Protein AF-A0AA38KVB6-F1 (afdb_monomer_lite)

Foldseek 3Di:
DVVVLVVLLVVLLVVLQVVCVVVVDPPVCSVVSSVCSSCVVCLCVQVVVQLVLLPDVPRPQPHSVVSCVVSVVVSVVVSVD

Organism: Taxus chinensis (NCBI:txid29808)

Sequence (81 aa):
MPVNILLTFLIGALLGWIVVKLTRTPRHLSGLVVGNCCAGNLGNLLLLIVPALCEQNGSPFGDVDVCMDYGMAYASFSMAV

Secondary structure (DSSP, 8-state):
-HHHHHHHHHHHHHHHHHHHHHHT--HHHHHHHHHHHHHGGGTTHHHHHHHHHHTSTT-TT-SHHHHHHHHHHHHHHHH--

Radius of gyration: 17.03 Å; chains: 1; bounding box: 38×19×43 Å

Structure (mmCIF, N/CA/C/O backbone):
data_AF-A0AA38KVB6-F1
#
_entry.id   AF-A0AA38KVB6-F1
#
loop_
_atom_site.group_PDB
_atom_site.id
_atom_site.type_symbol
_atom_site.label_atom_id
_atom_site.label_alt_id
_atom_site.label_comp_id
_atom_site.label_asym_id
_atom_site.label_entity_id
_atom_site.label_seq_id
_atom_site.pdbx_PDB_ins_code
_atom_site.Cartn_x
_atom_site.Cartn_y
_atom_site.Cartn_z
_atom_site.occupancy
_atom_site.B_iso_or_equiv
_atom_site.auth_seq_id
_atom_site.auth_comp_id
_atom_site.auth_asym_id
_atom_site.auth_atom_id
_atom_site.pdbx_PDB_model_num
ATOM 1 N N . MET A 1 1 ? -4.876 -10.411 -12.824 1.00 65.31 1 MET A N 1
ATOM 2 C CA . MET A 1 1 ? -4.764 -9.385 -11.763 1.00 65.31 1 MET A CA 1
ATOM 3 C C . MET A 1 1 ? -6.102 -8.802 -11.281 1.00 65.31 1 MET A C 1
ATOM 5 O O . MET A 1 1 ? -6.286 -8.802 -10.070 1.00 65.31 1 MET A O 1
ATOM 9 N N . PRO A 1 2 ? -7.072 -8.382 -12.125 1.00 69.94 2 PRO A N 1
ATOM 10 C CA . PRO A 1 2 ? -8.266 -7.668 -11.633 1.00 69.94 2 PRO A CA 1
ATOM 11 C C . PRO A 1 2 ? -9.202 -8.529 -10.771 1.00 69.94 2 PRO A C 1
ATOM 13 O O . PRO A 1 2 ? -9.705 -8.063 -9.755 1.00 69.94 2 PRO A O 1
ATOM 16 N N . VAL A 1 3 ? -9.377 -9.808 -11.120 1.00 79.81 3 VAL A N 1
ATOM 17 C CA . VAL A 1 3 ? -10.217 -10.745 -10.350 1.00 79.81 3 VAL A CA 1
ATOM 18 C C . VAL A 1 3 ? -9.658 -10.983 -8.945 1.00 79.81 3 VAL A C 1
ATOM 20 O O . VAL A 1 3 ? -10.417 -11.020 -7.983 1.00 79.81 3 VAL A O 1
ATOM 23 N N . ASN A 1 4 ? -8.332 -11.086 -8.812 1.00 77.31 4 ASN A N 1
ATOM 24 C CA . ASN A 1 4 ? -7.685 -11.307 -7.519 1.00 77.31 4 ASN A CA 1
ATOM 25 C C . ASN A 1 4 ? -7.855 -10.087 -6.600 1.00 77.31 4 ASN A C 1
ATOM 27 O O . ASN A 1 4 ? -8.187 -10.243 -5.430 1.00 77.31 4 ASN A O 1
ATOM 31 N N . ILE A 1 5 ? -7.715 -8.877 -7.160 1.00 81.06 5 ILE A N 1
ATOM 32 C CA . ILE A 1 5 ? -7.935 -7.611 -6.445 1.00 81.06 5 ILE A CA 1
ATOM 33 C C . ILE A 1 5 ? -9.397 -7.498 -5.994 1.00 81.06 5 ILE A C 1
ATOM 35 O O . ILE A 1 5 ? -9.664 -7.204 -4.828 1.00 81.06 5 ILE A O 1
ATOM 39 N N . LEU A 1 6 ? -10.345 -7.795 -6.887 1.00 85.25 6 LEU A N 1
ATOM 40 C CA . LEU A 1 6 ? -11.771 -7.781 -6.566 1.00 85.25 6 LEU A CA 1
ATOM 41 C C . LEU A 1 6 ? -12.101 -8.752 -5.424 1.00 85.25 6 LEU A C 1
ATOM 43 O O . LEU A 1 6 ? -12.790 -8.377 -4.477 1.00 85.25 6 LEU A O 1
ATOM 47 N N . LEU A 1 7 ? -11.571 -9.978 -5.479 1.00 85.25 7 LEU A N 1
ATOM 48 C CA . LEU A 1 7 ? -11.783 -10.983 -4.440 1.00 85.25 7 LEU A CA 1
ATOM 49 C C . LEU A 1 7 ? -11.218 -10.520 -3.089 1.00 85.25 7 LEU A C 1
ATOM 51 O O . LEU A 1 7 ? -11.893 -10.634 -2.069 1.00 85.25 7 LEU A O 1
ATOM 55 N N . THR A 1 8 ? -10.016 -9.935 -3.081 1.00 85.44 8 THR A N 1
ATOM 56 C CA . THR A 1 8 ? -9.408 -9.398 -1.854 1.00 85.44 8 THR A CA 1
ATOM 57 C C . THR A 1 8 ? -10.192 -8.227 -1.271 1.00 85.44 8 THR A C 1
ATOM 59 O O . THR A 1 8 ? -10.347 -8.161 -0.056 1.00 85.44 8 THR A O 1
ATOM 62 N N . PHE A 1 9 ? -10.773 -7.364 -2.110 1.00 87.94 9 PHE A N 1
ATOM 63 C CA . PHE A 1 9 ? -11.659 -6.291 -1.656 1.00 87.94 9 PHE A CA 1
ATOM 64 C C . PHE A 1 9 ? -12.945 -6.834 -1.026 1.00 87.94 9 PHE A C 1
ATOM 66 O O . PHE A 1 9 ? -13.362 -6.346 0.021 1.00 87.94 9 PHE A O 1
ATOM 73 N N . LEU A 1 10 ? -13.561 -7.859 -1.624 1.00 90.75 10 LEU A N 1
ATOM 74 C CA . LEU A 1 10 ? -14.774 -8.482 -1.082 1.00 90.75 10 LEU A CA 1
ATOM 75 C C . LEU A 1 10 ? -14.510 -9.154 0.271 1.00 90.75 10 LEU A C 1
ATOM 77 O O . LEU A 1 10 ? -15.264 -8.950 1.223 1.00 90.75 10 LEU A O 1
ATOM 81 N N . ILE A 1 11 ? -13.418 -9.917 0.372 1.00 91.06 11 ILE A N 1
ATOM 82 C CA . ILE A 1 11 ? -13.010 -10.578 1.619 1.00 91.06 11 ILE A CA 1
ATOM 83 C C . ILE A 1 11 ? -12.650 -9.529 2.681 1.00 91.06 11 ILE A C 1
ATOM 85 O O . ILE A 1 11 ? -13.108 -9.622 3.821 1.00 91.06 11 ILE A O 1
ATOM 89 N N . GLY A 1 12 ? -11.887 -8.501 2.306 1.00 90.19 12 GLY A N 1
ATOM 90 C CA . GLY A 1 12 ? -11.489 -7.407 3.189 1.00 90.19 12 GLY A CA 1
ATOM 91 C C . GLY A 1 12 ? -12.674 -6.595 3.713 1.00 90.19 12 GLY A C 1
ATOM 92 O O . GLY A 1 12 ? -12.718 -6.282 4.902 1.00 90.19 12 GLY A O 1
ATOM 93 N N . ALA A 1 13 ? -13.685 -6.334 2.881 1.00 92.12 13 ALA A N 1
ATOM 94 C CA . ALA A 1 13 ? -14.912 -5.657 3.298 1.00 92.12 13 ALA A CA 1
ATOM 95 C C . ALA A 1 13 ? -15.701 -6.483 4.322 1.00 92.12 13 ALA A C 1
ATOM 97 O O . ALA A 1 13 ? -16.186 -5.946 5.321 1.00 92.12 13 ALA A O 1
ATOM 98 N N . LEU A 1 14 ? -15.801 -7.796 4.094 1.00 94.44 14 LEU A N 1
ATOM 99 C CA . LEU A 1 14 ? -16.512 -8.715 4.979 1.00 94.44 14 LEU A CA 1
ATOM 100 C C . LEU A 1 14 ? -15.813 -8.821 6.344 1.00 94.44 14 LEU A C 1
ATOM 102 O O . LEU A 1 14 ? -16.466 -8.709 7.382 1.00 94.44 14 LEU A O 1
ATOM 106 N N . LEU A 1 15 ? -14.482 -8.935 6.349 1.00 92.38 15 LEU A N 1
ATOM 107 C CA . LEU A 1 15 ? -13.666 -8.909 7.566 1.00 92.38 15 LEU A CA 1
ATOM 108 C C . LEU A 1 15 ? -13.752 -7.560 8.288 1.00 92.38 15 LEU A C 1
ATOM 110 O O . LEU A 1 15 ? -13.977 -7.529 9.496 1.00 92.38 15 LEU A O 1
ATOM 114 N N . GLY A 1 16 ? -13.645 -6.444 7.564 1.00 92.62 16 GLY A N 1
ATOM 115 C CA . GLY A 1 16 ? -13.765 -5.102 8.133 1.00 92.62 16 GLY A CA 1
ATOM 116 C C . GLY A 1 16 ? -15.123 -4.873 8.796 1.00 92.62 16 GLY A C 1
ATOM 117 O O . GLY A 1 16 ? -15.199 -4.322 9.894 1.00 92.62 16 GLY A O 1
ATOM 118 N N . TRP A 1 17 ? -16.203 -5.365 8.185 1.00 93.81 17 TRP A N 1
ATOM 119 C CA . TRP A 1 17 ? -17.541 -5.306 8.771 1.00 93.81 17 TRP A CA 1
ATOM 120 C C . TRP A 1 17 ? -17.651 -6.126 10.066 1.00 93.81 17 TRP A C 1
ATOM 122 O O . TRP A 1 17 ? -18.214 -5.644 11.055 1.00 93.81 17 TRP A O 1
ATOM 132 N N . ILE A 1 18 ? -17.061 -7.329 10.099 1.00 94.06 18 ILE A N 1
ATOM 133 C CA . ILE A 1 18 ? -16.978 -8.161 11.311 1.00 94.06 18 ILE A CA 1
ATOM 134 C C . ILE A 1 18 ? -16.199 -7.430 12.415 1.00 94.06 18 ILE A C 1
ATOM 136 O O . ILE A 1 18 ? -16.666 -7.371 13.554 1.00 94.06 18 ILE A O 1
ATOM 140 N N . VAL A 1 19 ? -15.055 -6.822 12.086 1.00 93.56 19 VAL A N 1
ATOM 141 C CA . VAL A 1 19 ? -14.225 -6.062 13.037 1.00 93.56 19 VAL A CA 1
ATOM 142 C C . VAL A 1 19 ? -14.989 -4.875 13.619 1.00 93.56 19 VAL A C 1
ATOM 144 O O . VAL A 1 19 ? -14.968 -4.680 14.836 1.00 93.56 19 VAL A O 1
ATOM 147 N N . VAL A 1 20 ? -15.716 -4.116 12.793 1.00 94.94 20 VAL A N 1
ATOM 148 C CA . VAL A 1 20 ? -16.546 -2.990 13.255 1.00 94.94 20 VAL A CA 1
ATOM 149 C C . VAL A 1 20 ? -17.615 -3.457 14.243 1.00 94.94 20 VAL A C 1
ATOM 151 O O . VAL A 1 20 ? -17.833 -2.819 15.277 1.00 94.94 20 VAL A O 1
ATOM 154 N N . LYS A 1 21 ? -18.253 -4.600 13.965 1.00 92.44 21 LYS A N 1
ATOM 155 C CA . LYS A 1 21 ? -19.238 -5.226 14.859 1.00 92.44 21 LYS A CA 1
ATOM 156 C C . LYS A 1 21 ? -18.622 -5.699 16.177 1.00 92.44 21 LYS A C 1
ATOM 158 O O . LYS A 1 21 ? -19.241 -5.505 17.223 1.00 92.44 21 LYS A O 1
ATOM 163 N N . LEU A 1 22 ? -17.437 -6.307 16.132 1.00 94.38 22 LEU A N 1
ATOM 164 C CA . LEU A 1 22 ? -16.762 -6.873 17.301 1.00 94.38 22 LEU A CA 1
ATOM 165 C C . LEU A 1 22 ? -16.219 -5.782 18.232 1.00 94.38 22 LEU A C 1
ATOM 167 O O . LEU A 1 22 ? -16.444 -5.820 19.438 1.00 94.38 22 LEU A O 1
ATOM 171 N N . THR A 1 23 ? -15.541 -4.788 17.663 1.00 91.19 23 THR A N 1
ATOM 172 C CA . THR A 1 23 ? -14.895 -3.699 18.414 1.00 91.19 23 THR A CA 1
ATOM 173 C C . THR A 1 23 ? -15.855 -2.568 18.780 1.00 91.19 23 THR A C 1
ATOM 175 O O . THR A 1 23 ? -15.478 -1.669 19.527 1.00 91.19 23 THR A O 1
ATOM 178 N N . ARG A 1 24 ? -17.096 -2.601 18.268 1.00 91.19 24 ARG A N 1
ATOM 179 C CA . ARG A 1 24 ? -18.085 -1.517 18.391 1.00 91.19 24 ARG A CA 1
ATOM 180 C C . ARG A 1 24 ? -17.485 -0.164 18.009 1.00 91.19 24 ARG A C 1
ATOM 182 O O . ARG A 1 24 ? -17.615 0.819 18.739 1.00 91.19 24 ARG A O 1
ATOM 189 N N . THR A 1 25 ? -16.811 -0.130 16.861 1.00 88.62 25 THR A N 1
ATOM 190 C CA . THR A 1 25 ? -16.149 1.074 16.354 1.00 88.62 25 THR A CA 1
ATOM 191 C C . THR A 1 25 ? -17.144 2.245 16.292 1.00 88.62 25 THR A C 1
ATOM 193 O O . THR A 1 25 ? -18.274 2.063 15.824 1.00 88.62 25 THR A O 1
ATOM 196 N N . PRO A 1 26 ? -16.768 3.462 16.723 1.00 89.06 26 PRO A N 1
ATOM 197 C CA . PRO A 1 26 ? -17.638 4.622 16.588 1.00 89.06 26 PRO A CA 1
ATOM 198 C C . PRO A 1 26 ? -17.959 4.8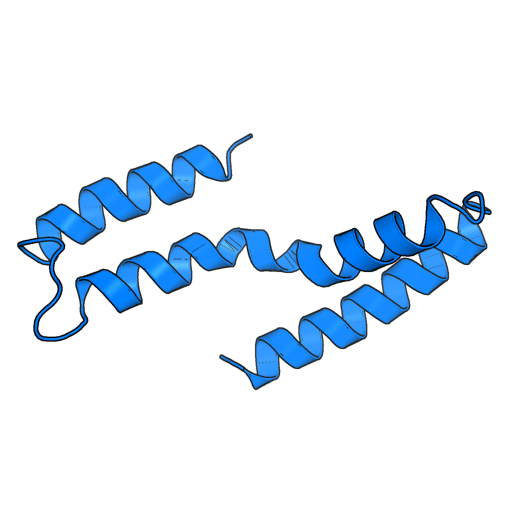90 15.109 1.00 89.06 26 PRO A C 1
ATOM 200 O O . PRO A 1 26 ? -17.139 4.663 14.215 1.00 89.06 26 PRO A O 1
ATOM 203 N N . ARG A 1 27 ? -19.175 5.386 14.841 1.00 86.06 27 ARG A N 1
ATOM 204 C CA . ARG A 1 27 ? -19.723 5.510 13.475 1.00 86.06 27 ARG A CA 1
ATOM 205 C C . ARG A 1 27 ? -18.836 6.301 12.508 1.00 86.06 27 ARG A C 1
ATOM 207 O O . ARG A 1 27 ? -18.823 5.986 11.325 1.00 86.06 27 ARG A O 1
ATOM 214 N N . HIS A 1 28 ? -18.067 7.270 13.005 1.00 89.75 28 HIS A N 1
ATOM 215 C CA . HIS A 1 28 ? -17.163 8.081 12.187 1.00 89.75 28 HIS A CA 1
ATOM 216 C C . HIS A 1 28 ? -15.891 7.335 11.734 1.00 89.75 28 HIS A C 1
ATOM 218 O O . HIS A 1 28 ? -15.331 7.686 10.704 1.00 89.75 28 HIS A O 1
ATOM 224 N N . LEU A 1 29 ? -15.457 6.285 12.446 1.00 89.56 29 LEU A N 1
ATOM 225 C CA . LEU A 1 29 ? -14.274 5.479 12.088 1.00 89.56 29 LEU A CA 1
ATOM 226 C C . LEU A 1 29 ? -14.632 4.171 11.379 1.00 89.56 29 LEU A C 1
ATOM 228 O O . LEU A 1 29 ? -13.762 3.524 10.807 1.00 89.56 29 LEU A O 1
ATOM 232 N N . SER A 1 30 ? -15.906 3.775 11.386 1.00 87.44 30 SER A N 1
ATOM 233 C CA . SER A 1 30 ? -16.344 2.496 10.811 1.00 87.44 30 SER A CA 1
ATOM 234 C C . SER A 1 30 ? -16.000 2.381 9.320 1.00 87.44 30 SER A C 1
ATOM 236 O O . SER A 1 30 ? -15.541 1.333 8.877 1.00 87.44 30 SER A O 1
ATOM 238 N N . GLY A 1 31 ? -16.154 3.470 8.556 1.00 86.75 31 GLY A N 1
ATOM 239 C CA . GLY A 1 31 ? -15.761 3.505 7.143 1.00 86.75 31 GLY A CA 1
ATOM 240 C C . GLY A 1 31 ? -14.248 3.397 6.936 1.00 86.75 31 GLY A C 1
ATOM 241 O O . GLY A 1 31 ? -13.809 2.713 6.017 1.00 86.75 31 GLY A O 1
ATOM 242 N N . LEU A 1 32 ? -13.455 4.005 7.825 1.00 87.56 32 LEU A N 1
ATOM 243 C CA . LEU A 1 32 ? -11.993 3.950 7.773 1.00 87.56 32 LEU A CA 1
ATOM 244 C C . LEU A 1 32 ? -11.477 2.532 8.056 1.00 87.56 32 LEU A C 1
ATOM 246 O O . LEU A 1 32 ? -10.620 2.037 7.331 1.00 87.56 32 LEU A O 1
ATOM 250 N N . VAL A 1 33 ? -12.038 1.859 9.066 1.00 89.31 33 VAL A N 1
ATOM 251 C CA . VAL A 1 33 ? -11.682 0.473 9.415 1.00 89.31 33 VAL A CA 1
ATOM 252 C C . VAL A 1 33 ? -11.994 -0.474 8.259 1.00 89.31 33 VAL A C 1
ATOM 254 O O . VAL A 1 33 ? -11.131 -1.247 7.852 1.00 89.31 33 VAL A O 1
ATOM 257 N N . VAL A 1 34 ? -13.197 -0.380 7.684 1.00 90.00 34 VAL A N 1
ATOM 258 C CA . VAL A 1 34 ? -13.581 -1.210 6.532 1.00 90.00 34 VAL A CA 1
ATOM 259 C C . VAL A 1 34 ? -12.690 -0.910 5.325 1.00 90.00 34 VAL A C 1
ATOM 261 O O . VAL A 1 34 ? -12.188 -1.842 4.705 1.00 90.00 34 VAL A O 1
ATOM 264 N N . GLY A 1 35 ? -12.430 0.366 5.024 1.00 86.50 35 GLY A N 1
ATOM 265 C CA . GLY A 1 35 ? -11.558 0.770 3.919 1.00 86.50 35 GLY A CA 1
ATOM 266 C C . GLY A 1 35 ? -10.131 0.235 4.055 1.00 86.50 35 GLY A C 1
ATOM 267 O O . GLY A 1 35 ? -9.590 -0.319 3.100 1.00 86.50 35 GLY A O 1
ATOM 268 N N . ASN A 1 36 ? -9.551 0.317 5.254 1.00 84.88 36 ASN A N 1
ATOM 269 C CA . ASN A 1 36 ? -8.227 -0.232 5.532 1.00 84.88 36 ASN A CA 1
ATOM 270 C C . ASN A 1 36 ? -8.197 -1.766 5.404 1.00 84.88 36 ASN A C 1
ATOM 272 O O . ASN A 1 36 ? -7.266 -2.317 4.825 1.00 84.88 36 ASN A O 1
ATOM 276 N N . CYS A 1 37 ? -9.235 -2.468 5.872 1.00 86.00 37 CYS A N 1
ATOM 277 C CA . CYS A 1 37 ? -9.347 -3.919 5.697 1.00 86.00 37 CYS A CA 1
ATOM 278 C C . CYS A 1 37 ? -9.493 -4.333 4.222 1.00 86.00 37 CYS A C 1
ATOM 280 O O . CYS A 1 37 ? -8.941 -5.357 3.829 1.00 86.00 37 CYS A O 1
ATOM 282 N N . CYS A 1 38 ? -10.181 -3.541 3.393 1.00 85.44 38 CYS A N 1
ATOM 283 C CA . CYS A 1 38 ? -10.245 -3.759 1.943 1.00 85.44 38 CYS A CA 1
ATOM 284 C C . CYS A 1 38 ? -8.885 -3.556 1.261 1.00 85.44 38 CYS A C 1
ATOM 286 O O . CYS A 1 38 ? -8.518 -4.315 0.366 1.00 85.44 38 CYS A O 1
ATOM 288 N N . ALA A 1 39 ? -8.143 -2.530 1.686 1.00 81.88 39 ALA A N 1
ATOM 289 C CA . ALA A 1 39 ? -6.868 -2.138 1.096 1.00 81.88 39 ALA A CA 1
ATOM 290 C C . ALA A 1 39 ? -5.662 -2.938 1.617 1.00 81.88 39 ALA A C 1
ATOM 292 O O . ALA A 1 39 ? -4.588 -2.851 1.033 1.00 81.88 39 ALA A O 1
ATOM 293 N N . GLY A 1 40 ? -5.813 -3.731 2.683 1.00 69.31 40 GLY A N 1
ATOM 294 C CA . GLY A 1 40 ? -4.689 -4.360 3.388 1.00 69.31 40 GLY A CA 1
ATOM 295 C C . GLY A 1 40 ? -3.796 -5.266 2.530 1.00 69.31 40 GLY A C 1
ATOM 296 O O . GLY A 1 40 ? -2.609 -5.384 2.809 1.00 69.31 40 GLY A O 1
ATOM 297 N N . ASN A 1 41 ? -4.320 -5.858 1.451 1.00 68.00 41 ASN A N 1
ATOM 298 C CA . ASN A 1 41 ? -3.517 -6.677 0.531 1.00 68.00 41 ASN A CA 1
ATOM 299 C C . ASN A 1 41 ? -2.899 -5.879 -0.639 1.00 68.00 41 ASN A C 1
ATOM 301 O O . ASN A 1 41 ? -2.218 -6.450 -1.488 1.00 68.00 41 ASN A O 1
ATOM 305 N N . LEU A 1 42 ? -3.124 -4.560 -0.707 1.00 69.56 42 LEU A N 1
ATOM 306 C CA . LEU A 1 42 ? -2.495 -3.678 -1.698 1.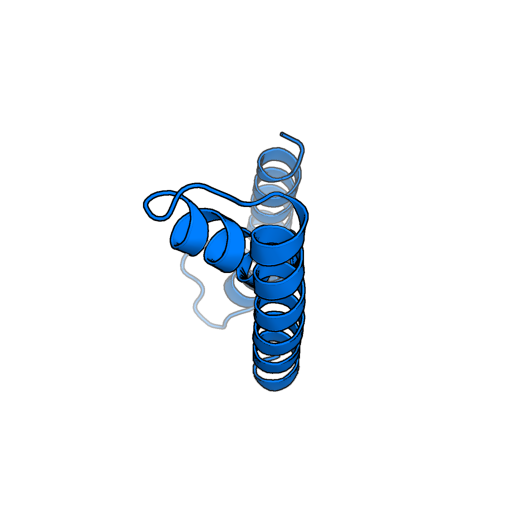00 69.56 42 LEU A CA 1
ATOM 307 C C . LEU A 1 42 ? -1.048 -3.318 -1.337 1.00 69.56 42 LEU A C 1
ATOM 309 O O . LEU A 1 42 ? -0.395 -2.670 -2.145 1.00 69.56 42 LEU A O 1
ATOM 313 N N . GLY A 1 43 ? -0.520 -3.740 -0.181 1.00 65.50 43 GLY A N 1
ATOM 314 C CA . GLY A 1 43 ? 0.887 -3.507 0.172 1.00 65.50 43 GLY A CA 1
ATOM 315 C C . GLY A 1 43 ? 1.831 -3.980 -0.937 1.00 65.50 43 GLY A C 1
ATOM 316 O O . GLY A 1 43 ? 2.597 -3.193 -1.474 1.00 65.50 43 GLY A O 1
ATOM 317 N N . ASN A 1 44 ? 1.647 -5.212 -1.420 1.00 72.00 44 ASN A N 1
ATOM 318 C CA . ASN A 1 44 ? 2.444 -5.784 -2.512 1.00 72.00 44 ASN A CA 1
ATOM 319 C C . ASN A 1 44 ? 2.166 -5.189 -3.905 1.00 72.00 44 ASN A C 1
ATOM 321 O O . ASN A 1 44 ? 2.774 -5.619 -4.886 1.00 72.00 44 ASN A O 1
ATOM 325 N N . LEU A 1 45 ? 1.243 -4.232 -4.033 1.00 77.44 45 LEU A N 1
ATOM 326 C CA . LEU A 1 45 ? 0.877 -3.657 -5.325 1.00 77.44 45 LEU A CA 1
ATOM 327 C C . LEU A 1 45 ? 2.067 -2.943 -5.978 1.00 77.44 45 LEU A C 1
ATOM 329 O O . LEU A 1 45 ? 2.235 -3.035 -7.191 1.00 77.44 45 LEU A O 1
ATOM 333 N N . LEU A 1 46 ? 2.922 -2.284 -5.190 1.00 77.06 46 LEU A N 1
ATOM 334 C CA . LEU A 1 46 ? 4.111 -1.604 -5.712 1.00 77.06 46 LEU A CA 1
ATOM 335 C C . LEU A 1 46 ? 5.113 -2.588 -6.334 1.00 77.06 46 LEU A C 1
ATOM 337 O O . LEU A 1 46 ? 5.666 -2.288 -7.388 1.00 77.06 46 LEU A O 1
ATOM 341 N N . LEU A 1 47 ? 5.260 -3.791 -5.764 1.00 80.94 47 LEU A N 1
ATOM 342 C CA . LEU A 1 47 ? 6.095 -4.860 -6.336 1.00 80.94 47 LEU A CA 1
ATOM 343 C C . LEU A 1 47 ? 5.540 -5.428 -7.647 1.00 80.94 47 LEU A C 1
ATOM 345 O O . LEU A 1 47 ? 6.265 -6.090 -8.376 1.00 80.94 47 LEU A O 1
ATOM 349 N N . LEU A 1 48 ? 4.259 -5.202 -7.945 1.00 80.50 48 LEU A N 1
ATOM 350 C CA . LEU A 1 48 ? 3.632 -5.606 -9.206 1.00 80.50 48 LEU A CA 1
ATOM 351 C C . LEU A 1 48 ? 3.647 -4.482 -10.246 1.00 80.50 48 LEU A C 1
ATOM 353 O O . LEU A 1 48 ? 3.827 -4.747 -11.431 1.00 80.50 48 LEU A O 1
ATOM 357 N N . ILE A 1 49 ? 3.443 -3.235 -9.817 1.00 83.69 49 ILE A N 1
ATOM 358 C CA . ILE A 1 49 ? 3.385 -2.072 -10.710 1.00 83.69 49 ILE A CA 1
ATOM 359 C C . ILE A 1 49 ? 4.769 -1.731 -11.255 1.00 83.69 49 ILE A C 1
ATOM 361 O O . ILE A 1 49 ? 4.890 -1.467 -12.448 1.00 83.69 49 ILE A O 1
ATOM 365 N N . VAL A 1 50 ? 5.801 -1.736 -10.406 1.00 86.69 50 VAL A N 1
ATOM 366 C CA . VAL A 1 50 ? 7.154 -1.337 -10.815 1.00 86.69 50 VAL A CA 1
ATOM 367 C C . VAL A 1 50 ? 7.677 -2.209 -11.965 1.00 86.69 50 VAL A C 1
ATOM 369 O O . VAL A 1 50 ? 8.006 -1.637 -13.004 1.00 86.69 50 VAL A O 1
ATOM 372 N N . PRO A 1 51 ? 7.665 -3.554 -11.877 1.00 83.50 51 PRO A N 1
ATOM 373 C CA . PRO A 1 51 ? 8.103 -4.397 -12.987 1.00 83.50 51 PRO A CA 1
ATOM 374 C C . PRO A 1 51 ? 7.295 -4.172 -14.264 1.00 83.50 51 PRO A C 1
ATOM 376 O O . PRO A 1 51 ? 7.857 -4.034 -15.346 1.00 83.50 51 PRO A O 1
ATOM 379 N N . ALA A 1 52 ? 5.971 -4.050 -14.128 1.00 86.38 52 ALA A N 1
ATOM 380 C CA . ALA A 1 52 ? 5.076 -3.846 -15.260 1.00 86.38 52 ALA A CA 1
ATOM 381 C C . ALA A 1 52 ? 5.320 -2.513 -15.991 1.00 86.38 52 ALA A C 1
ATOM 383 O O . ALA A 1 52 ? 5.121 -2.443 -17.202 1.00 86.38 52 ALA A O 1
ATOM 384 N N . LEU A 1 53 ? 5.735 -1.463 -15.273 1.00 87.75 53 LEU A N 1
ATOM 385 C CA . LEU A 1 53 ? 6.117 -0.178 -15.863 1.00 87.75 53 LEU A CA 1
ATOM 386 C C . LEU A 1 53 ? 7.509 -0.232 -16.497 1.00 87.75 53 LEU A C 1
ATOM 388 O O . LEU A 1 53 ? 7.694 0.331 -17.574 1.00 87.75 53 LEU A O 1
ATOM 392 N N . CYS A 1 54 ? 8.468 -0.910 -15.862 1.00 87.69 54 CYS A N 1
ATOM 393 C CA . CYS A 1 54 ? 9.829 -1.026 -16.381 1.00 87.69 54 CYS A CA 1
ATOM 394 C C . CYS A 1 54 ? 9.899 -1.878 -17.661 1.00 87.69 54 CYS A C 1
ATOM 396 O O . CYS A 1 54 ? 10.621 -1.515 -18.582 1.00 87.69 54 CYS A O 1
ATOM 398 N N . GLU A 1 55 ? 9.123 -2.964 -17.764 1.00 88.69 55 GLU A N 1
ATOM 399 C CA . GLU A 1 55 ? 9.056 -3.823 -18.963 1.00 88.69 55 GLU A CA 1
ATOM 400 C C . GLU A 1 55 ? 8.138 -3.274 -20.072 1.00 88.69 55 GLU A C 1
ATOM 402 O O . GLU A 1 55 ? 8.016 -3.864 -21.149 1.00 88.69 55 GLU A O 1
ATOM 407 N N . GLN A 1 56 ? 7.461 -2.148 -19.841 1.00 88.06 56 GLN A N 1
ATOM 408 C CA . GLN A 1 56 ? 6.544 -1.581 -20.822 1.00 88.06 56 GLN A CA 1
ATOM 409 C C . GLN A 1 56 ? 7.324 -0.980 -22.003 1.00 88.06 56 GLN A C 1
ATOM 411 O O . GLN A 1 56 ? 8.188 -0.121 -21.832 1.00 88.06 56 GLN A O 1
ATOM 416 N N . ASN A 1 57 ? 6.993 -1.400 -23.229 1.00 81.38 57 ASN A N 1
ATOM 417 C CA . ASN A 1 57 ? 7.607 -0.850 -24.442 1.00 81.38 57 ASN A CA 1
ATOM 418 C C . ASN A 1 57 ? 7.421 0.675 -24.517 1.00 81.38 57 ASN A C 1
ATOM 420 O O . ASN A 1 57 ? 6.291 1.162 -24.479 1.00 81.38 57 ASN A O 1
ATOM 424 N N . GLY A 1 58 ? 8.524 1.416 -24.667 1.00 82.06 58 GLY A N 1
ATOM 425 C CA . GLY A 1 58 ? 8.512 2.884 -24.660 1.00 82.06 58 GLY A CA 1
ATOM 426 C C . GLY A 1 58 ? 8.428 3.502 -23.260 1.00 82.06 58 GLY A C 1
ATOM 427 O O . GLY A 1 58 ? 8.053 4.667 -23.136 1.00 82.06 58 GLY A O 1
ATOM 428 N N . SER A 1 59 ? 8.757 2.728 -22.222 1.00 81.69 59 SER A N 1
ATOM 429 C CA . SER A 1 59 ? 8.908 3.196 -20.844 1.00 81.69 59 SER A CA 1
ATOM 430 C C . SER A 1 59 ? 9.762 4.479 -20.783 1.00 81.69 59 SER A C 1
ATOM 432 O O . SER A 1 59 ? 10.873 4.508 -21.319 1.00 81.69 59 SER A O 1
ATOM 434 N N . PRO A 1 60 ? 9.286 5.549 -20.116 1.00 86.44 60 PRO A N 1
ATOM 435 C CA . PRO A 1 60 ? 10.064 6.772 -19.918 1.00 86.44 60 PRO A CA 1
ATOM 436 C C . PRO A 1 60 ? 11.138 6.623 -18.826 1.00 86.44 60 PRO A C 1
ATOM 438 O O . PRO A 1 60 ? 11.845 7.586 -18.535 1.00 86.44 60 PRO A O 1
ATOM 441 N N . PHE A 1 61 ? 11.244 5.451 -18.190 1.00 83.62 61 PHE A N 1
ATOM 442 C CA . PHE A 1 61 ? 12.067 5.218 -17.000 1.00 83.62 61 PHE A CA 1
ATOM 443 C C . PHE A 1 61 ? 13.493 4.732 -17.311 1.00 83.62 61 PHE A C 1
ATOM 445 O O . PHE A 1 61 ? 14.235 4.392 -16.392 1.00 83.62 61 PHE A O 1
ATOM 452 N N . GLY A 1 62 ? 13.899 4.751 -18.585 1.00 83.69 62 GLY A N 1
ATOM 453 C CA . GLY A 1 62 ? 15.238 4.350 -19.024 1.00 83.69 62 GLY A CA 1
ATOM 454 C C . GLY A 1 62 ? 15.373 2.842 -19.244 1.00 83.69 62 GLY A C 1
ATOM 455 O O . GLY A 1 62 ? 14.382 2.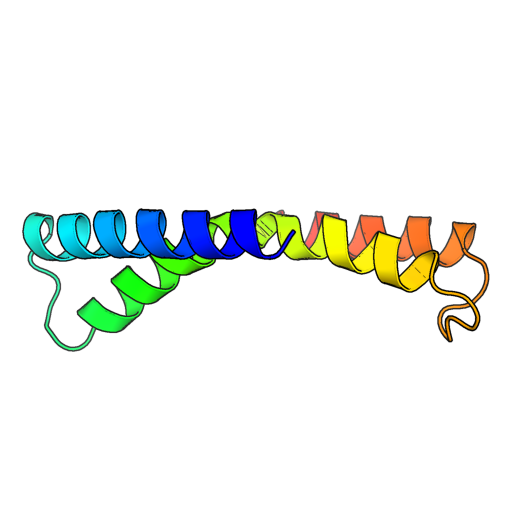163 -19.514 1.00 83.69 62 GLY A O 1
ATOM 456 N N . ASP A 1 63 ? 16.607 2.333 -19.163 1.00 90.75 63 ASP A N 1
ATOM 457 C CA . ASP A 1 63 ? 16.894 0.903 -19.322 1.00 90.75 63 ASP A CA 1
ATOM 458 C C . ASP A 1 63 ? 16.163 0.060 -18.270 1.00 90.75 63 ASP A C 1
ATOM 460 O O . ASP A 1 63 ? 16.104 0.415 -17.088 1.00 90.75 63 ASP A O 1
ATOM 464 N N . VAL A 1 64 ? 15.637 -1.088 -18.710 1.00 89.50 64 VAL A N 1
ATOM 465 C CA . VAL A 1 64 ? 14.816 -1.993 -17.889 1.00 89.50 64 VAL A CA 1
ATOM 466 C C . VAL A 1 64 ? 15.553 -2.405 -16.616 1.00 89.50 64 VAL A C 1
ATOM 468 O O . VAL A 1 64 ? 14.969 -2.337 -15.537 1.00 89.50 64 VAL A O 1
ATOM 471 N N . ASP A 1 65 ? 16.837 -2.756 -16.724 1.00 90.00 65 ASP A N 1
ATOM 472 C CA . ASP A 1 65 ? 17.652 -3.206 -15.590 1.00 90.00 65 A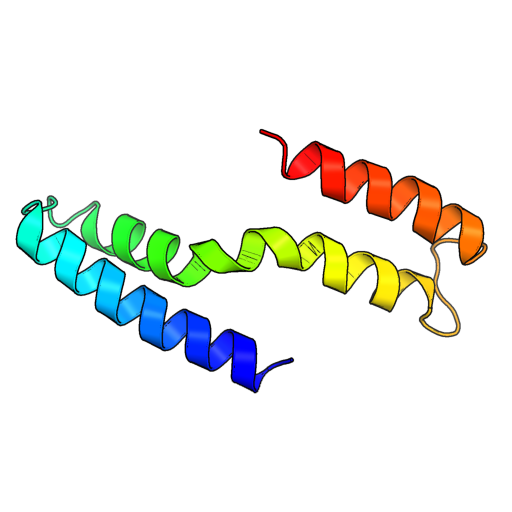SP A CA 1
ATOM 473 C C . ASP A 1 65 ? 17.805 -2.111 -14.524 1.00 90.00 65 ASP A C 1
ATOM 475 O O . ASP A 1 65 ? 17.651 -2.373 -13.335 1.00 90.00 65 ASP A O 1
ATOM 479 N N . VAL A 1 66 ? 18.021 -0.859 -14.944 1.00 91.38 66 VAL A N 1
ATOM 480 C CA . VAL A 1 66 ? 18.178 0.292 -14.039 1.00 91.38 66 VAL A CA 1
ATOM 481 C C . VAL A 1 66 ? 16.850 0.649 -13.367 1.00 91.38 66 VAL A C 1
ATOM 483 O O . VAL A 1 66 ? 16.804 0.913 -12.163 1.00 91.38 66 VAL A O 1
ATOM 486 N N . CYS A 1 67 ? 15.758 0.638 -14.137 1.00 90.50 67 CYS A N 1
ATOM 487 C CA . CYS A 1 67 ? 14.408 0.878 -13.632 1.00 90.50 67 CYS A CA 1
ATOM 488 C C . CYS A 1 67 ? 13.996 -0.186 -12.605 1.00 90.50 67 CYS A C 1
ATOM 490 O O . CYS A 1 67 ? 13.456 0.151 -11.549 1.00 90.50 67 CYS A O 1
ATOM 492 N N . MET A 1 68 ? 14.291 -1.458 -12.888 1.00 91.19 68 MET A N 1
ATOM 493 C CA . MET A 1 68 ? 14.008 -2.576 -11.991 1.00 91.19 68 MET A CA 1
ATOM 494 C C . MET A 1 68 ? 14.791 -2.464 -10.683 1.00 91.19 68 MET A C 1
ATOM 496 O O . MET A 1 68 ? 14.177 -2.550 -9.620 1.00 91.19 68 MET A O 1
ATOM 500 N N . ASP A 1 69 ? 16.104 -2.220 -10.738 1.00 91.50 69 ASP A N 1
ATOM 501 C CA . ASP A 1 69 ? 16.960 -2.183 -9.544 1.00 91.50 69 ASP A CA 1
ATOM 502 C C . ASP A 1 69 ? 16.535 -1.061 -8.580 1.00 91.50 69 ASP A C 1
ATOM 504 O O . ASP A 1 69 ? 16.260 -1.296 -7.398 1.00 91.50 69 ASP A O 1
ATOM 508 N N . TYR A 1 70 ? 16.384 0.168 -9.089 1.00 91.12 70 TYR A N 1
ATOM 509 C CA . TYR A 1 70 ? 15.988 1.307 -8.257 1.00 91.12 70 TYR A CA 1
ATOM 510 C C . TYR A 1 70 ? 14.508 1.283 -7.876 1.00 91.12 70 TYR A C 1
ATOM 512 O O . TYR A 1 70 ? 14.160 1.584 -6.730 1.00 91.12 70 TYR A O 1
ATOM 520 N N . GLY A 1 71 ? 13.628 0.921 -8.811 1.00 88.81 71 GLY A N 1
ATOM 521 C CA . GLY A 1 71 ? 12.191 0.880 -8.578 1.00 88.81 71 GLY A CA 1
ATOM 522 C C . GLY A 1 71 ? 11.812 -0.164 -7.531 1.00 88.81 71 GLY A C 1
ATOM 523 O O . GLY A 1 71 ? 11.018 0.124 -6.633 1.00 88.81 71 GLY A O 1
ATOM 524 N N . MET A 1 72 ? 12.401 -1.362 -7.603 1.00 90.31 72 MET A N 1
ATOM 525 C CA . MET A 1 72 ? 12.128 -2.432 -6.642 1.00 90.31 72 MET A CA 1
ATOM 526 C C . MET A 1 72 ? 12.723 -2.125 -5.271 1.00 90.31 72 MET A C 1
ATOM 528 O O . MET A 1 72 ? 12.056 -2.372 -4.264 1.00 90.31 72 MET A O 1
ATOM 532 N N . ALA A 1 73 ? 13.926 -1.542 -5.204 1.00 88.62 73 ALA A N 1
ATOM 533 C CA . ALA A 1 73 ? 14.521 -1.099 -3.944 1.00 88.62 73 ALA A CA 1
ATOM 534 C C . ALA A 1 73 ? 13.657 -0.027 -3.256 1.00 88.62 73 ALA A C 1
ATOM 536 O O . ALA A 1 73 ? 13.369 -0.135 -2.062 1.00 88.62 73 ALA A O 1
ATOM 537 N N . TYR A 1 74 ? 13.177 0.967 -4.011 1.00 87.00 74 TYR A N 1
ATOM 538 C CA . TYR A 1 74 ? 12.307 2.026 -3.496 1.00 87.00 74 TYR A CA 1
ATOM 539 C C . TYR A 1 74 ? 10.946 1.491 -3.028 1.00 87.00 74 TYR A C 1
ATOM 541 O O . TYR A 1 74 ? 10.488 1.832 -1.934 1.00 87.00 74 TYR A O 1
ATOM 549 N N . ALA A 1 75 ? 10.313 0.622 -3.823 1.00 87.69 75 ALA A N 1
ATOM 550 C CA . ALA A 1 75 ? 9.056 -0.025 -3.457 1.00 87.69 75 ALA A CA 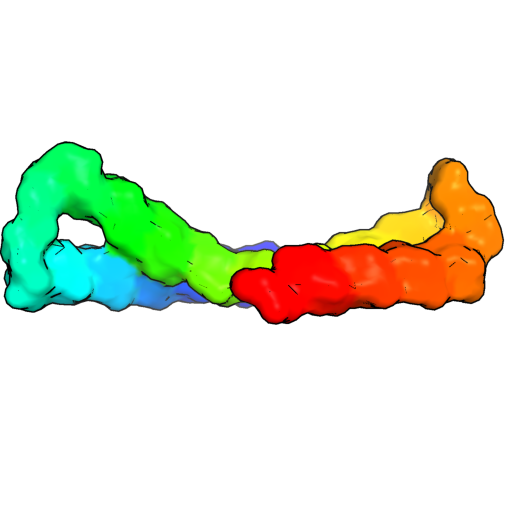1
ATOM 551 C C . ALA A 1 75 ? 9.210 -0.869 -2.184 1.00 87.69 75 ALA A C 1
ATOM 553 O O . ALA A 1 75 ? 8.412 -0.734 -1.259 1.00 87.69 75 ALA A O 1
ATOM 554 N N . SER A 1 76 ? 10.266 -1.686 -2.111 1.00 85.12 76 SER A N 1
ATOM 555 C CA . SER A 1 76 ? 10.578 -2.546 -0.960 1.00 85.12 76 SER A CA 1
ATOM 556 C C . SER A 1 76 ? 10.803 -1.739 0.314 1.00 85.12 76 SER A C 1
ATOM 558 O O . SER A 1 76 ? 10.227 -2.055 1.352 1.00 85.12 76 SER A O 1
ATOM 560 N N . PHE A 1 77 ? 11.585 -0.660 0.230 1.00 84.75 77 PHE A N 1
ATOM 561 C CA . PHE A 1 77 ? 11.842 0.219 1.368 1.00 84.75 77 PHE A CA 1
ATOM 562 C C . PHE A 1 77 ? 10.572 0.939 1.843 1.00 84.75 77 PHE A C 1
ATOM 564 O O . PHE A 1 77 ? 10.327 1.032 3.041 1.00 84.75 77 PHE A O 1
ATOM 571 N N . SER A 1 78 ? 9.724 1.390 0.914 1.00 79.88 78 SER A N 1
ATOM 572 C CA . SER A 1 78 ? 8.476 2.101 1.235 1.00 79.88 78 SER A CA 1
ATOM 573 C C . SER A 1 78 ? 7.423 1.221 1.923 1.00 79.88 78 SER A C 1
ATOM 575 O O . SER A 1 78 ? 6.533 1.749 2.582 1.00 79.88 78 SER A O 1
ATOM 577 N N . MET A 1 79 ? 7.515 -0.105 1.778 1.00 77.56 79 MET A N 1
ATOM 578 C CA . MET A 1 79 ? 6.649 -1.068 2.475 1.00 77.56 79 MET A CA 1
ATOM 579 C C . MET A 1 79 ? 7.232 -1.574 3.801 1.00 77.56 79 MET A C 1
ATOM 5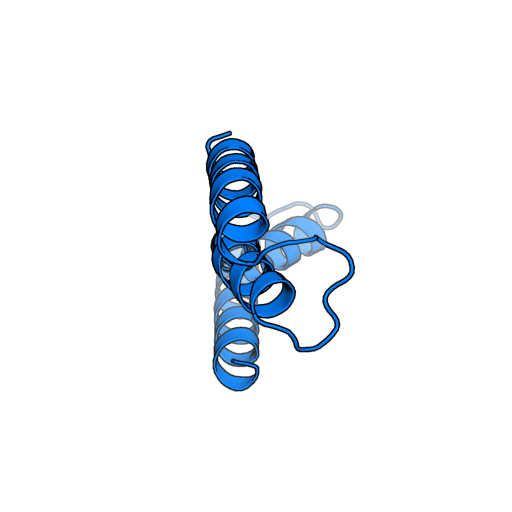81 O O . MET A 1 79 ? 6.528 -2.250 4.543 1.00 77.56 79 MET A O 1
ATOM 585 N N . ALA A 1 80 ? 8.506 -1.299 4.094 1.00 72.31 80 ALA A N 1
ATOM 586 C CA . ALA A 1 80 ? 9.186 -1.763 5.307 1.00 72.31 80 ALA A CA 1
ATOM 587 C C . ALA A 1 80 ? 8.901 -0.889 6.550 1.00 72.31 80 ALA A C 1
ATOM 589 O O . ALA A 1 80 ? 9.568 -1.058 7.573 1.00 72.31 80 ALA A O 1
ATOM 590 N N . VAL A 1 81 ? 7.944 0.042 6.453 1.00 49.31 81 VAL A N 1
ATOM 591 C CA . VAL A 1 81 ? 7.536 0.978 7.516 1.00 49.31 81 VAL A CA 1
ATOM 592 C C . VAL A 1 81 ? 6.252 0.513 8.188 1.00 49.31 81 VAL A C 1
ATOM 594 O O . VAL A 1 81 ? 5.287 0.195 7.457 1.00 49.31 81 VAL A O 1
#

pLDDT: mean 84.99, std 8.0, range [49.31, 94.94]

InterPro domains:
  IPR004776 Membrane transport PIN-like [PF03547] (1-81)
  IPR045033 Protein PIN-LIKES 1/3/4/5/7 [PTHR31651] (1-81)